Protein AF-A0A0Q7VVS1-F1 (afdb_monomer_lite)

Sequence (83 aa):
MPVAWWTWLARTLPEDTDAGGGLMVAVIQLAITLGAAGGGLLFDAGGYRATFAASAILLAAATIAGAFSAPRSPPTPRGAHAT

Secondary structure (DSSP, 8-state):
-THHHHHHHHHHSSS-HHHHHHHHHHHHHHHHHHHHHHHHHHHHTTTHHHHHHHHHHHHHHHHHHHHHH---PPPP-------

Foldseek 3Di:
DVVVVVVVLCVVCVPCVVVSVVVVVVVVVVVVVCCCVVLVVLCVPDPPVSVVVVVVVVVVVVVVVCVVVDDDPDDDDPDDPDD

pLDDT: mean 73.28, std 9.35, range [41.12, 92.06]

Radius of gyration: 20.74 Å; chains: 1; bounding box: 38×52×57 Å

Structure (mmCIF, N/CA/C/O backbone):
data_AF-A0A0Q7VVS1-F1
#
_entry.id   AF-A0A0Q7VVS1-F1
#
loop_
_atom_site.group_PDB
_atom_site.id
_atom_site.type_symbol
_atom_site.label_atom_id
_atom_site.label_alt_id
_atom_site.label_comp_id
_atom_site.label_asym_id
_atom_site.label_entity_id
_atom_site.label_seq_id
_atom_site.pdbx_PDB_ins_code
_atom_site.Cartn_x
_atom_site.Cartn_y
_atom_site.Cartn_z
_atom_site.occupancy
_atom_site.B_iso_or_equiv
_atom_site.auth_seq_id
_atom_site.auth_comp_id
_atom_site.auth_asym_id
_atom_site.auth_atom_id
_atom_site.pdbx_PDB_model_num
ATOM 1 N N . MET A 1 1 ? -0.854 2.506 16.835 1.00 41.12 1 MET A N 1
ATOM 2 C CA . MET A 1 1 ? -1.792 1.636 17.577 1.00 41.12 1 MET A CA 1
ATOM 3 C C . MET A 1 1 ? -2.587 0.807 16.568 1.00 41.12 1 MET A C 1
ATOM 5 O O . MET A 1 1 ? -3.430 1.384 15.896 1.00 41.12 1 MET A O 1
ATOM 9 N N . PRO A 1 2 ? -2.310 -0.500 16.403 1.00 59.53 2 PRO A N 1
ATOM 10 C CA . PRO A 1 2 ? -2.929 -1.365 15.379 1.00 59.53 2 PRO A CA 1
ATOM 11 C C . PRO A 1 2 ? -4.435 -1.618 15.585 1.00 59.53 2 PRO A C 1
ATOM 13 O O . PRO A 1 2 ? -5.088 -2.230 14.748 1.00 59.53 2 PRO A O 1
ATOM 16 N N . VAL A 1 3 ? -4.997 -1.130 16.692 1.00 70.94 3 VAL A N 1
ATOM 17 C CA . VAL A 1 3 ? -6.382 -1.384 17.095 1.00 70.94 3 VAL A CA 1
ATOM 18 C C . VAL A 1 3 ? -7.399 -0.743 16.160 1.00 70.94 3 VAL A C 1
ATOM 20 O O . VAL A 1 3 ? -8.469 -1.293 16.007 1.00 70.94 3 VAL A O 1
ATOM 23 N N . ALA A 1 4 ? -7.087 0.376 15.496 1.00 77.75 4 ALA A N 1
ATOM 24 C CA . ALA A 1 4 ? -8.082 1.118 1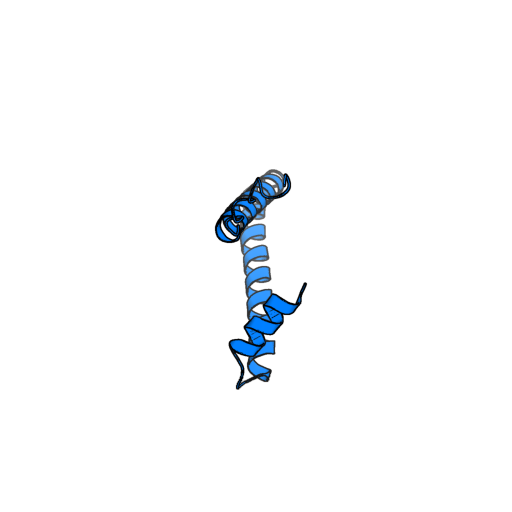4.713 1.00 77.75 4 ALA A CA 1
ATOM 25 C C . ALA A 1 4 ? -8.734 0.267 13.609 1.00 77.75 4 ALA A C 1
ATOM 27 O O . ALA A 1 4 ? -9.949 0.315 13.434 1.00 77.75 4 ALA A O 1
ATOM 28 N N . TRP A 1 5 ? -7.936 -0.552 12.919 1.00 75.62 5 TRP A N 1
ATOM 29 C CA . TRP A 1 5 ? -8.420 -1.473 11.891 1.00 75.62 5 TRP A CA 1
ATOM 30 C C . TRP A 1 5 ? -9.291 -2.583 12.488 1.00 75.62 5 TRP A C 1
ATOM 32 O O . TRP A 1 5 ? -10.414 -2.795 12.042 1.00 75.62 5 TRP A O 1
ATOM 42 N N . TRP A 1 6 ? -8.821 -3.227 13.557 1.00 71.38 6 TRP A N 1
ATOM 43 C CA . TRP A 1 6 ? -9.560 -4.284 14.251 1.00 71.38 6 TRP A CA 1
ATOM 44 C C . TRP A 1 6 ? -10.853 -3.781 14.906 1.00 71.38 6 TRP A C 1
ATOM 46 O O . TRP A 1 6 ? -11.878 -4.452 14.843 1.00 71.38 6 TRP A O 1
ATOM 56 N N . THR A 1 7 ? -10.841 -2.574 15.470 1.00 78.88 7 THR A N 1
ATOM 57 C CA . THR A 1 7 ? -12.012 -1.919 16.063 1.00 78.88 7 THR A CA 1
ATOM 58 C C . THR A 1 7 ? -13.037 -1.529 15.001 1.00 78.88 7 THR A C 1
ATOM 60 O O . THR A 1 7 ? -14.236 -1.599 15.263 1.00 78.88 7 THR A O 1
ATOM 63 N N . TRP A 1 8 ? -12.595 -1.116 13.809 1.00 81.00 8 TRP A N 1
ATOM 64 C CA . TRP A 1 8 ? -13.494 -0.880 12.680 1.00 81.00 8 TRP A CA 1
ATOM 65 C C . TRP A 1 8 ? -14.137 -2.190 12.219 1.00 81.00 8 TRP A C 1
ATOM 67 O O . TRP A 1 8 ? -15.358 -2.280 12.166 1.00 81.00 8 TRP A O 1
ATOM 77 N N . LEU A 1 9 ? -13.334 -3.232 12.007 1.00 75.19 9 LEU A N 1
ATOM 78 C CA . LEU A 1 9 ? -13.796 -4.530 11.514 1.00 75.19 9 LEU A CA 1
ATOM 79 C C . LEU A 1 9 ? -14.809 -5.182 12.476 1.00 75.19 9 LEU A C 1
ATOM 81 O O . LEU A 1 9 ? -15.867 -5.628 12.041 1.00 75.19 9 LEU A O 1
ATOM 85 N N . ALA A 1 10 ? -14.552 -5.112 13.787 1.00 74.00 10 ALA A N 1
ATOM 86 C CA . ALA A 1 10 ? -15.475 -5.575 14.828 1.00 74.00 10 ALA A CA 1
ATOM 87 C C . ALA A 1 10 ? -16.791 -4.771 14.901 1.00 74.00 10 ALA A C 1
ATOM 89 O O . ALA A 1 10 ? -17.804 -5.290 15.358 1.00 74.00 10 ALA A O 1
ATOM 90 N N . ARG A 1 11 ? -16.795 -3.503 14.464 1.00 75.00 11 ARG A N 1
ATOM 91 C CA . ARG A 1 11 ? -18.014 -2.677 14.371 1.00 75.00 11 ARG A CA 1
ATOM 92 C C . ARG A 1 11 ? -18.782 -2.890 13.072 1.00 75.00 11 ARG A C 1
ATOM 94 O O . ARG A 1 11 ? -19.990 -2.687 13.065 1.00 75.00 11 ARG A O 1
ATOM 101 N N . THR A 1 12 ? -18.096 -3.221 11.981 1.00 75.38 12 THR A N 1
ATOM 102 C CA . THR A 1 12 ? -18.703 -3.388 10.653 1.00 75.38 12 THR A CA 1
ATOM 103 C C . THR A 1 12 ? -19.303 -4.780 10.466 1.00 75.38 12 THR A C 1
ATOM 105 O O . THR A 1 12 ? -20.303 -4.904 9.766 1.00 75.38 12 THR A O 1
ATOM 108 N N . LEU A 1 13 ? -18.746 -5.807 11.117 1.00 69.62 13 LEU A N 1
ATOM 109 C CA . LEU A 1 13 ? -19.311 -7.160 11.161 1.00 69.62 13 LEU A CA 1
ATOM 110 C C . LEU A 1 13 ? -19.500 -7.637 12.618 1.00 69.62 13 LEU A C 1
ATOM 112 O O . LEU A 1 13 ? -18.816 -8.561 13.057 1.00 69.62 13 LEU A O 1
ATOM 116 N N . PRO A 1 14 ? -20.407 -7.012 13.392 1.00 64.00 14 PRO A N 1
ATOM 117 C CA . PRO A 1 14 ? -20.628 -7.368 14.795 1.00 64.00 14 PRO A CA 1
ATOM 118 C C . PRO A 1 14 ? -21.362 -8.708 14.969 1.00 64.00 14 PRO A C 1
ATOM 120 O O . PRO A 1 14 ? -21.259 -9.328 16.022 1.00 64.00 14 PRO A O 1
ATOM 123 N N . GLU A 1 15 ? -22.095 -9.150 13.945 1.00 66.88 15 GLU A N 1
ATOM 124 C CA . GLU A 1 15 ? -22.981 -10.321 13.997 1.00 66.88 15 GLU A CA 1
ATOM 125 C C . GLU A 1 15 ? -22.381 -11.561 13.312 1.00 66.88 15 GLU A C 1
ATOM 127 O O . GLU A 1 15 ? -22.822 -12.673 13.585 1.00 66.88 15 GLU A O 1
ATOM 132 N N . ASP A 1 16 ? -21.349 -11.391 12.473 1.00 67.12 16 ASP A N 1
ATOM 133 C CA . ASP A 1 16 ? -20.797 -12.458 11.629 1.00 67.12 16 ASP A CA 1
ATOM 134 C C . ASP A 1 16 ? -19.258 -12.427 11.637 1.00 67.12 16 ASP A C 1
ATOM 136 O O . ASP A 1 16 ? -18.580 -11.917 10.739 1.00 67.12 16 ASP A O 1
ATOM 140 N N . THR A 1 17 ? -18.691 -12.910 12.744 1.00 63.84 17 THR A N 1
ATOM 141 C CA . THR A 1 17 ? -17.245 -12.828 13.020 1.00 63.84 17 THR A CA 1
ATOM 142 C C . THR A 1 17 ? -16.417 -13.688 12.051 1.00 63.84 17 THR A C 1
ATOM 144 O O . THR A 1 17 ? -15.297 -13.303 11.703 1.00 63.84 17 THR A O 1
ATOM 147 N N . ASP A 1 18 ? -16.976 -14.790 11.535 1.00 68.00 18 ASP A N 1
ATOM 148 C CA . ASP A 1 18 ? -16.312 -15.665 10.555 1.00 68.00 18 ASP A CA 1
ATOM 149 C C . ASP A 1 18 ? -16.169 -14.993 9.177 1.00 68.00 18 ASP A C 1
ATOM 151 O O . AS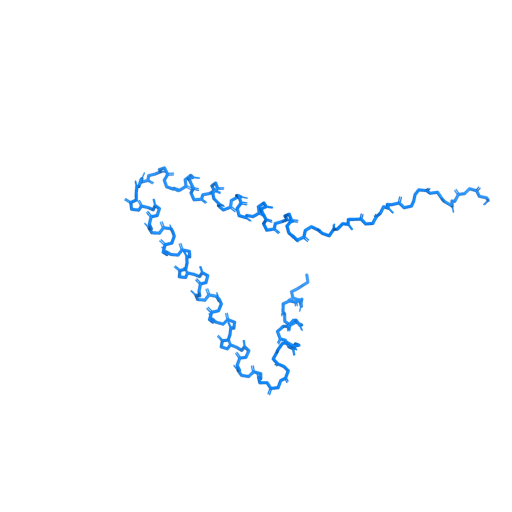P A 1 18 ? -15.129 -15.113 8.516 1.00 68.00 18 ASP A O 1
ATOM 155 N N . ALA A 1 19 ? -17.156 -14.188 8.767 1.00 74.62 19 ALA A N 1
ATOM 156 C CA . ALA A 1 19 ? -17.087 -13.398 7.538 1.00 74.62 19 ALA A CA 1
ATOM 157 C C . ALA A 1 19 ? -16.009 -12.293 7.602 1.00 74.62 19 ALA A C 1
ATOM 159 O O . ALA A 1 19 ? -15.427 -11.925 6.575 1.00 74.62 19 ALA A O 1
ATOM 160 N N . GLY A 1 20 ? -15.673 -11.803 8.802 1.00 75.25 20 GLY A N 1
ATOM 161 C CA . GLY A 1 20 ? -14.631 -10.792 9.011 1.00 75.25 20 GLY A CA 1
ATOM 162 C C . GLY A 1 20 ? -13.225 -11.278 8.639 1.00 75.25 20 GLY A C 1
ATOM 163 O O . GLY A 1 20 ? -12.448 -10.534 8.031 1.00 75.25 20 GLY A O 1
ATOM 164 N N . GLY A 1 21 ? -12.915 -12.547 8.929 1.00 81.19 21 GLY A N 1
ATOM 165 C CA . GLY A 1 21 ? -11.657 -13.178 8.521 1.00 81.19 21 GLY A CA 1
ATOM 166 C C . GLY A 1 21 ? -11.546 -13.316 6.999 1.00 81.19 21 GLY A C 1
ATOM 167 O O . GLY A 1 21 ? -10.519 -12.959 6.415 1.00 81.19 21 GLY A O 1
ATOM 168 N N . GLY A 1 22 ? -12.630 -13.750 6.346 1.00 83.75 22 GLY A N 1
ATOM 169 C CA . GLY A 1 22 ? -12.708 -13.873 4.887 1.00 83.75 22 GLY A CA 1
ATOM 170 C C . GLY A 1 22 ? -12.569 -12.533 4.160 1.00 83.75 22 GLY A C 1
ATOM 171 O O . GLY A 1 22 ? -11.831 -12.437 3.177 1.00 83.75 22 GLY A O 1
ATOM 172 N N . LEU A 1 23 ? -13.197 -11.474 4.678 1.00 84.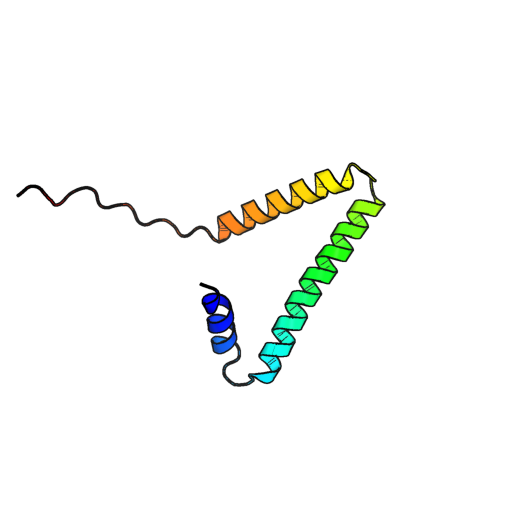12 23 LEU A N 1
ATOM 173 C CA . LEU A 1 23 ? -13.083 -10.119 4.133 1.00 84.12 23 LEU A CA 1
ATOM 174 C C . LEU A 1 23 ? -11.645 -9.589 4.207 1.00 84.12 23 LEU A C 1
ATOM 176 O O . LEU A 1 23 ? -11.159 -8.984 3.249 1.00 84.12 23 LEU A O 1
ATOM 180 N N . MET A 1 24 ? -10.946 -9.835 5.318 1.00 82.88 24 MET A N 1
ATOM 181 C CA . MET A 1 24 ? -9.563 -9.386 5.477 1.00 82.88 24 MET A CA 1
ATOM 182 C C . MET A 1 24 ? -8.643 -10.061 4.459 1.00 82.88 24 MET A C 1
ATOM 184 O O . MET A 1 24 ? -7.858 -9.387 3.788 1.00 82.88 24 MET A O 1
ATOM 188 N N . VAL A 1 25 ? -8.793 -11.376 4.287 1.00 89.88 25 VAL A N 1
ATOM 189 C CA . VAL A 1 25 ? -8.049 -12.129 3.273 1.00 89.88 25 VAL A CA 1
ATOM 190 C C . VAL A 1 25 ? -8.392 -11.629 1.870 1.00 89.88 25 VAL A C 1
ATOM 192 O O . VAL A 1 25 ? -7.479 -11.389 1.084 1.00 89.88 25 VAL A O 1
ATOM 195 N N . ALA A 1 26 ? -9.669 -11.397 1.557 1.00 90.75 26 ALA A N 1
ATOM 196 C CA . ALA A 1 26 ? -10.094 -10.901 0.249 1.00 90.75 26 ALA A CA 1
ATOM 197 C C . ALA A 1 26 ? -9.491 -9.527 -0.087 1.00 90.75 26 ALA A C 1
ATOM 199 O O . ALA A 1 26 ? -8.998 -9.333 -1.197 1.00 90.75 26 ALA A O 1
ATOM 200 N N . VAL A 1 27 ? -9.467 -8.593 0.868 1.00 87.25 27 VAL A N 1
ATOM 201 C CA . VAL A 1 27 ? -8.862 -7.262 0.685 1.00 87.25 27 VAL A CA 1
ATOM 202 C C . VAL A 1 27 ? -7.351 -7.357 0.476 1.00 87.25 27 VAL A C 1
ATOM 204 O O . VAL A 1 27 ? -6.814 -6.707 -0.422 1.00 87.25 27 VAL A O 1
ATOM 207 N N . ILE A 1 28 ? -6.663 -8.188 1.263 1.00 88.69 28 ILE A N 1
ATOM 208 C CA . ILE A 1 28 ? -5.219 -8.406 1.111 1.00 88.69 28 ILE A CA 1
ATOM 209 C C . ILE A 1 28 ? -4.924 -9.022 -0.260 1.00 88.69 28 ILE A C 1
ATOM 211 O O . ILE A 1 28 ? -4.064 -8.531 -0.990 1.00 88.69 28 ILE A O 1
ATOM 215 N N . GLN A 1 29 ? -5.674 -10.052 -0.645 1.00 92.06 29 GLN A N 1
ATOM 216 C CA . GLN A 1 29 ? -5.517 -10.723 -1.933 1.00 92.06 29 GLN A CA 1
ATOM 217 C C . GLN A 1 29 ? -5.823 -9.794 -3.105 1.00 92.06 29 GLN A C 1
ATOM 219 O O . GLN A 1 29 ? -5.102 -9.817 -4.102 1.00 92.06 29 GLN A O 1
ATOM 224 N N . LEU A 1 30 ? -6.837 -8.939 -2.986 1.00 87.31 30 LEU A N 1
ATOM 225 C CA . LEU A 1 30 ? -7.139 -7.917 -3.981 1.00 87.31 30 LEU A CA 1
ATOM 226 C C . LEU A 1 30 ? -5.969 -6.938 -4.129 1.00 87.31 30 LEU A C 1
ATOM 228 O O . LEU A 1 30 ? -5.555 -6.657 -5.251 1.00 87.31 30 LEU A O 1
ATOM 232 N N . ALA A 1 31 ? -5.398 -6.470 -3.017 1.00 85.69 31 ALA A N 1
ATOM 233 C CA . ALA A 1 31 ? -4.254 -5.563 -3.027 1.00 85.69 31 ALA A CA 1
ATOM 234 C C . ALA A 1 31 ? -3.003 -6.206 -3.652 1.00 85.69 31 ALA A C 1
ATOM 236 O O . ALA A 1 31 ? -2.336 -5.576 -4.473 1.00 85.69 31 ALA A O 1
ATOM 237 N N . ILE A 1 32 ? -2.714 -7.471 -3.327 1.00 85.44 32 ILE A N 1
ATOM 238 C CA . ILE A 1 32 ? -1.597 -8.228 -3.917 1.00 85.44 32 ILE A CA 1
ATOM 239 C C . ILE A 1 32 ? -1.823 -8.435 -5.415 1.00 85.44 32 ILE A C 1
ATOM 241 O O . ILE A 1 32 ? -0.915 -8.203 -6.208 1.00 85.44 32 ILE A O 1
ATOM 245 N N . THR A 1 33 ? -3.034 -8.828 -5.814 1.00 85.06 33 THR A N 1
ATOM 246 C CA . THR A 1 33 ? -3.383 -9.074 -7.222 1.00 85.06 33 THR A CA 1
ATOM 247 C C . THR A 1 33 ? -3.291 -7.791 -8.043 1.00 85.06 33 THR A C 1
ATOM 249 O O . THR A 1 33 ? -2.709 -7.801 -9.124 1.00 85.06 33 THR A O 1
ATOM 252 N N . LEU A 1 34 ? -3.788 -6.667 -7.517 1.00 82.19 34 LEU A N 1
ATOM 253 C CA . LEU A 1 34 ? -3.630 -5.349 -8.136 1.00 82.19 34 LEU A CA 1
ATOM 254 C C . LEU A 1 34 ? -2.160 -4.934 -8.229 1.00 82.19 34 LEU A C 1
ATOM 256 O O . LEU A 1 34 ? -1.743 -4.415 -9.262 1.00 82.19 34 LEU A O 1
ATOM 260 N N . GLY A 1 35 ? -1.365 -5.191 -7.188 1.00 79.88 35 GLY A N 1
ATOM 261 C CA . GLY A 1 35 ? 0.074 -4.928 -7.193 1.00 79.88 35 GLY A CA 1
ATOM 262 C C . GLY A 1 35 ? 0.828 -5.773 -8.223 1.00 79.88 35 GLY A C 1
ATOM 263 O O . GLY A 1 35 ? 1.676 -5.249 -8.941 1.00 79.88 35 GLY A O 1
ATOM 264 N N . ALA A 1 36 ? 0.487 -7.056 -8.349 1.00 76.56 36 ALA A N 1
ATOM 265 C CA . ALA A 1 36 ? 1.086 -7.974 -9.313 1.00 76.56 36 ALA A CA 1
ATOM 266 C C . ALA A 1 36 ? 0.667 -7.653 -10.754 1.00 76.56 36 ALA A C 1
ATOM 268 O O . ALA A 1 36 ? 1.518 -7.612 -11.639 1.00 76.56 36 ALA A O 1
ATOM 269 N N . ALA A 1 37 ? -0.616 -7.366 -10.992 1.00 75.25 37 ALA A N 1
ATOM 270 C CA . ALA A 1 37 ? -1.117 -6.960 -12.302 1.00 75.25 37 ALA A CA 1
ATOM 271 C C . ALA A 1 37 ? -0.536 -5.602 -12.725 1.00 75.25 37 ALA A C 1
ATOM 273 O O . ALA A 1 37 ? -0.007 -5.471 -13.826 1.00 75.25 37 ALA A O 1
ATOM 274 N N . GLY A 1 38 ? -0.569 -4.603 -11.838 1.00 72.88 38 GLY A N 1
ATOM 275 C CA . GLY A 1 38 ? -0.015 -3.275 -12.101 1.00 72.88 38 GLY A CA 1
ATOM 276 C C . GLY A 1 38 ? 1.506 -3.288 -12.277 1.00 72.88 38 GLY A C 1
ATOM 277 O O . GLY A 1 38 ? 2.021 -2.674 -13.208 1.00 72.88 38 GLY A O 1
ATOM 278 N N . GLY A 1 39 ? 2.228 -4.025 -11.430 1.00 66.88 39 GLY A N 1
ATOM 279 C CA . GLY A 1 39 ? 3.678 -4.198 -11.534 1.00 66.88 39 GLY A CA 1
ATOM 280 C C . GLY A 1 39 ? 4.098 -5.001 -12.767 1.00 66.88 39 GLY A C 1
ATOM 281 O O . GLY A 1 39 ? 5.072 -4.635 -13.419 1.00 66.88 39 GLY A O 1
ATOM 282 N N . GLY A 1 40 ? 3.339 -6.041 -13.123 1.00 66.56 40 GLY A N 1
ATOM 283 C CA . GLY A 1 40 ? 3.559 -6.863 -14.314 1.00 66.56 40 GLY A CA 1
ATOM 284 C C . GLY A 1 40 ? 3.350 -6.084 -15.610 1.00 66.56 40 GLY A C 1
ATOM 285 O O . GLY A 1 40 ? 4.242 -6.073 -16.451 1.00 66.56 40 GLY A O 1
ATOM 286 N N . LEU A 1 41 ? 2.238 -5.348 -15.734 1.00 64.25 41 LEU A N 1
ATOM 287 C CA . LEU A 1 41 ? 1.974 -4.480 -16.892 1.00 64.25 41 LEU A CA 1
ATOM 288 C C . LEU A 1 41 ? 3.039 -3.386 -17.055 1.00 64.25 41 LEU A C 1
ATOM 290 O O . LEU A 1 41 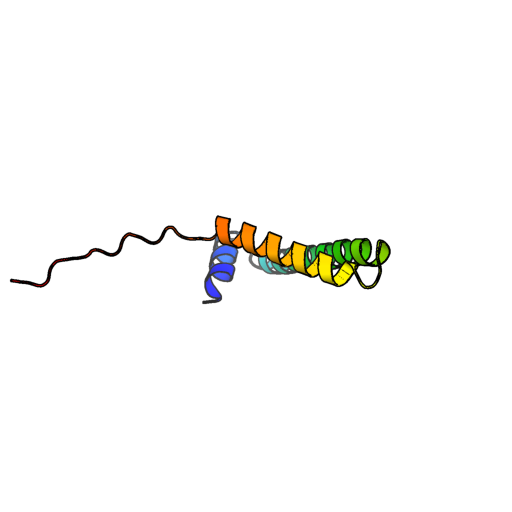? 3.426 -3.045 -18.171 1.00 64.25 41 LEU A O 1
ATOM 294 N N . LEU A 1 42 ? 3.532 -2.839 -15.944 1.00 61.56 42 LEU A N 1
ATOM 295 C CA . LEU A 1 42 ? 4.574 -1.817 -15.966 1.00 61.56 42 LEU A CA 1
ATOM 296 C C . LEU A 1 42 ? 5.944 -2.391 -16.356 1.00 61.56 42 LEU A C 1
ATOM 298 O O . LEU A 1 42 ? 6.709 -1.730 -17.060 1.00 61.56 42 LEU A O 1
ATOM 302 N N . PHE A 1 43 ? 6.249 -3.611 -15.912 1.00 60.31 43 PHE A N 1
ATOM 303 C CA . PHE A 1 43 ? 7.477 -4.327 -16.254 1.00 60.31 43 PHE A CA 1
ATOM 304 C C . PHE A 1 43 ? 7.519 -4.712 -17.739 1.00 60.31 43 PHE A C 1
ATOM 306 O O . PHE A 1 43 ? 8.543 -4.500 -18.393 1.00 60.31 43 PHE A O 1
ATOM 313 N N . ASP A 1 44 ? 6.392 -5.190 -18.275 1.00 64.38 44 ASP A N 1
ATOM 314 C CA . ASP A 1 44 ? 6.245 -5.620 -19.672 1.00 64.38 44 ASP A CA 1
ATOM 315 C C . ASP A 1 44 ? 6.425 -4.454 -20.667 1.00 64.38 44 ASP A C 1
ATOM 317 O O . ASP A 1 44 ? 6.915 -4.631 -21.780 1.00 64.38 44 ASP A O 1
ATOM 321 N N . ALA A 1 45 ? 6.114 -3.222 -20.243 1.00 63.38 45 ALA A N 1
ATOM 322 C CA . ALA A 1 45 ? 6.167 -2.039 -21.100 1.00 63.38 45 ALA A CA 1
ATOM 323 C C . ALA A 1 45 ? 7.553 -1.367 -21.239 1.00 63.38 45 ALA A C 1
ATOM 325 O O . ALA A 1 45 ? 7.709 -0.531 -22.132 1.00 63.38 45 ALA A O 1
ATOM 326 N N . GLY A 1 46 ? 8.559 -1.633 -20.383 1.00 60.72 46 GLY A N 1
ATOM 327 C CA . GLY A 1 46 ? 9.729 -0.729 -20.366 1.00 60.72 46 GLY A CA 1
ATOM 328 C C . GLY A 1 46 ? 11.035 -1.119 -19.665 1.00 60.72 46 GLY A C 1
ATOM 329 O O . GLY A 1 46 ? 11.914 -0.255 -19.562 1.00 60.72 46 GLY A O 1
ATOM 330 N N . GLY A 1 47 ? 11.220 -2.353 -19.185 1.00 65.88 47 GLY A N 1
ATOM 331 C CA . GLY A 1 47 ? 12.500 -2.775 -18.583 1.00 65.88 47 GLY A CA 1
ATOM 332 C C . GLY A 1 47 ? 12.929 -1.907 -17.381 1.00 65.88 47 GLY A C 1
ATOM 333 O O . GLY A 1 47 ? 12.096 -1.501 -16.583 1.00 65.88 47 GLY A O 1
ATOM 334 N N . TYR A 1 48 ? 14.216 -1.565 -17.227 1.00 59.09 48 TYR A N 1
ATOM 335 C CA . TYR A 1 48 ? 14.764 -0.852 -16.045 1.00 59.09 48 TYR A CA 1
ATOM 336 C C . TYR A 1 48 ? 14.136 0.525 -15.729 1.00 59.09 48 TYR A C 1
ATOM 338 O O . TYR A 1 48 ? 14.280 1.030 -14.616 1.00 59.09 48 TYR A O 1
ATOM 346 N N . ARG A 1 49 ? 13.424 1.153 -16.676 1.00 64.56 49 ARG A N 1
ATOM 347 C CA . ARG A 1 49 ? 12.665 2.398 -16.433 1.00 64.56 49 ARG A CA 1
ATOM 348 C C . ARG A 1 49 ? 11.350 2.146 -15.682 1.00 64.56 49 ARG A C 1
ATOM 350 O O . ARG A 1 49 ? 10.837 3.063 -15.040 1.00 64.56 49 ARG A O 1
ATOM 357 N N . ALA A 1 50 ? 10.840 0.916 -15.719 1.00 63.69 50 ALA A N 1
ATOM 358 C CA . ALA A 1 50 ? 9.610 0.497 -15.056 1.00 63.69 50 ALA A CA 1
ATOM 359 C C . ALA A 1 50 ? 9.701 0.624 -13.530 1.00 63.69 50 ALA A C 1
ATOM 361 O O . ALA A 1 50 ? 8.780 1.132 -12.900 1.00 63.69 50 ALA A O 1
ATOM 362 N N . THR A 1 51 ? 10.831 0.251 -12.924 1.00 68.25 51 THR A N 1
ATOM 363 C CA . THR A 1 51 ? 11.056 0.350 -11.469 1.00 68.25 51 THR A CA 1
ATOM 364 C C . THR A 1 51 ? 11.057 1.796 -10.974 1.00 68.25 51 THR A C 1
ATOM 366 O O . THR A 1 51 ? 10.535 2.091 -9.896 1.00 68.25 51 THR A O 1
ATOM 369 N N . PHE A 1 52 ? 11.596 2.719 -11.774 1.00 70.44 52 PHE A N 1
ATOM 370 C CA . PHE A 1 52 ? 11.587 4.146 -11.449 1.00 70.44 52 PHE A CA 1
ATOM 371 C C . PHE A 1 52 ? 10.169 4.730 -11.536 1.00 70.44 52 PHE A C 1
ATOM 373 O O . PHE A 1 52 ? 9.729 5.433 -10.625 1.00 70.44 52 PHE A O 1
ATOM 380 N N . ALA A 1 53 ? 9.418 4.376 -12.584 1.00 69.69 53 ALA A N 1
ATOM 381 C CA . ALA A 1 53 ? 8.018 4.771 -12.731 1.00 69.69 53 ALA A CA 1
ATOM 382 C C . ALA A 1 53 ? 7.121 4.173 -11.629 1.00 69.69 53 ALA A C 1
ATOM 384 O O . ALA A 1 53 ? 6.276 4.878 -11.083 1.00 69.69 53 ALA A O 1
ATOM 385 N N . ALA A 1 54 ? 7.352 2.914 -11.238 1.00 71.31 54 ALA A N 1
ATOM 386 C CA . ALA A 1 54 ? 6.627 2.245 -10.155 1.00 71.31 54 ALA A CA 1
ATOM 387 C C . ALA A 1 54 ? 6.799 2.996 -8.833 1.00 71.31 54 ALA A C 1
ATOM 389 O O . ALA A 1 54 ? 5.829 3.267 -8.128 1.00 71.31 54 ALA A O 1
ATOM 390 N N . SER A 1 55 ? 8.043 3.378 -8.535 1.00 74.62 55 SER A N 1
ATOM 391 C CA . SER A 1 55 ? 8.393 4.133 -7.332 1.00 74.62 55 SER A CA 1
ATOM 392 C C . SER A 1 55 ? 7.741 5.520 -7.330 1.00 74.62 55 SER A C 1
ATOM 394 O O . SER A 1 55 ? 7.200 5.943 -6.309 1.00 74.62 55 SER A O 1
ATOM 396 N N . ALA A 1 56 ? 7.722 6.209 -8.477 1.00 74.31 56 ALA A N 1
ATOM 397 C CA . ALA A 1 56 ? 7.057 7.505 -8.627 1.00 74.31 56 ALA A CA 1
ATOM 398 C C . ALA A 1 56 ? 5.531 7.414 -8.427 1.00 74.31 56 ALA A C 1
ATOM 400 O O . ALA A 1 56 ? 4.951 8.256 -7.741 1.00 74.31 56 ALA A O 1
ATOM 401 N N . ILE A 1 57 ? 4.885 6.376 -8.968 1.00 75.62 57 ILE A N 1
ATOM 402 C CA . ILE A 1 57 ? 3.445 6.131 -8.786 1.00 75.62 57 ILE A CA 1
ATOM 403 C C . ILE A 1 57 ? 3.131 5.806 -7.322 1.00 75.62 57 ILE A C 1
ATOM 405 O O . ILE A 1 57 ? 2.182 6.358 -6.769 1.00 75.62 57 ILE A O 1
ATOM 409 N N . LEU A 1 58 ? 3.941 4.964 -6.673 1.00 81.44 58 LEU A N 1
ATOM 410 C CA . LEU A 1 58 ? 3.813 4.648 -5.247 1.00 81.44 58 LEU A CA 1
ATOM 411 C C . LEU A 1 58 ? 3.889 5.906 -4.376 1.00 81.44 58 LEU A C 1
ATOM 413 O O . LEU A 1 58 ? 3.049 6.099 -3.498 1.00 81.44 58 LEU A O 1
ATOM 417 N N . LEU A 1 59 ? 4.855 6.785 -4.648 1.00 82.00 59 LEU A N 1
ATOM 418 C CA . LEU A 1 59 ? 4.994 8.062 -3.945 1.00 82.00 59 LEU A CA 1
ATOM 419 C C . LEU A 1 59 ? 3.803 8.995 -4.202 1.00 82.00 59 LEU A C 1
ATOM 421 O O . LEU A 1 59 ? 3.303 9.623 -3.266 1.00 82.00 59 LEU A O 1
ATOM 425 N N . ALA A 1 60 ? 3.307 9.061 -5.439 1.00 76.19 60 ALA A N 1
ATOM 426 C CA . ALA A 1 60 ? 2.127 9.855 -5.773 1.00 76.19 60 ALA A CA 1
ATOM 427 C C . ALA A 1 60 ? 0.875 9.330 -5.047 1.00 76.19 60 ALA A C 1
ATOM 429 O O . ALA A 1 60 ? 0.152 10.107 -4.422 1.00 76.19 60 ALA A O 1
ATOM 430 N N . ALA A 1 61 ? 0.662 8.013 -5.045 1.00 80.88 61 ALA A N 1
ATOM 431 C CA . ALA A 1 61 ? -0.438 7.369 -4.336 1.00 80.88 61 ALA A CA 1
ATOM 432 C C . ALA A 1 61 ? -0.357 7.603 -2.818 1.00 80.88 61 ALA A C 1
ATOM 434 O O . ALA A 1 61 ? -1.360 7.959 -2.199 1.00 80.88 61 ALA A O 1
ATOM 435 N N . ALA A 1 62 ? 0.836 7.484 -2.227 1.00 82.00 62 ALA A N 1
ATOM 436 C CA . ALA A 1 62 ? 1.065 7.775 -0.813 1.00 82.00 62 ALA A CA 1
ATOM 437 C C . ALA A 1 62 ? 0.769 9.244 -0.468 1.00 82.00 62 ALA A C 1
ATOM 439 O O . ALA A 1 62 ? 0.156 9.525 0.560 1.00 82.00 62 ALA A O 1
ATOM 440 N N . THR A 1 63 ? 1.146 10.177 -1.345 1.00 83.62 63 THR A N 1
ATOM 441 C CA . THR A 1 63 ? 0.862 11.611 -1.171 1.00 83.62 63 THR A CA 1
ATOM 442 C C . THR A 1 63 ? -0.640 11.887 -1.184 1.00 83.62 63 THR A C 1
ATOM 444 O O . THR A 1 63 ? -1.154 12.575 -0.303 1.00 83.62 63 THR A O 1
ATOM 447 N N . ILE A 1 64 ? -1.357 11.310 -2.150 1.00 83.75 64 ILE A N 1
ATOM 448 C CA . ILE A 1 64 ? -2.811 11.445 -2.278 1.00 83.75 64 ILE A CA 1
ATOM 449 C C . ILE A 1 64 ? -3.510 10.856 -1.045 1.00 83.75 64 ILE A C 1
ATOM 451 O O . ILE A 1 64 ? -4.335 11.522 -0.421 1.00 83.75 64 ILE A O 1
ATOM 455 N N . ALA A 1 65 ? -3.136 9.640 -0.642 1.00 82.31 65 ALA A N 1
ATOM 456 C CA . ALA A 1 65 ? -3.684 8.987 0.544 1.00 82.31 65 ALA A CA 1
ATOM 457 C C . ALA A 1 65 ? -3.406 9.791 1.828 1.00 82.31 65 ALA A C 1
ATOM 459 O O . ALA A 1 65 ? -4.302 9.970 2.653 1.00 82.31 65 ALA A O 1
ATOM 460 N N . GLY A 1 66 ? -2.196 10.334 1.977 1.00 84.12 66 GLY A N 1
ATOM 461 C CA . GLY A 1 66 ? -1.829 11.207 3.091 1.00 84.12 66 GLY A CA 1
ATOM 462 C C . GLY A 1 66 ? -2.647 12.499 3.130 1.00 84.12 66 GLY A C 1
ATOM 463 O O . GLY A 1 66 ? -3.094 12.898 4.202 1.00 84.12 66 GLY A O 1
ATOM 4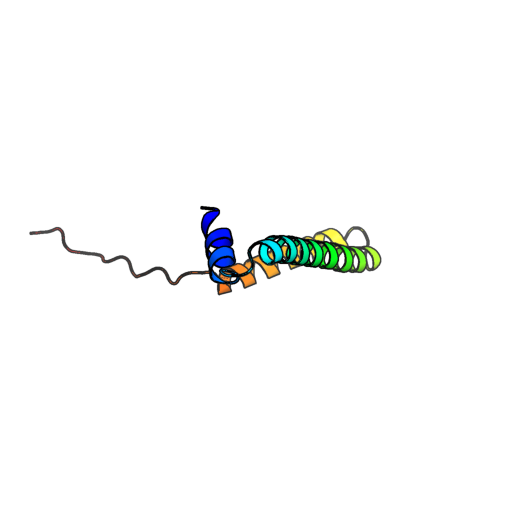64 N N . ALA A 1 67 ? -2.915 13.115 1.976 1.00 81.75 67 ALA A N 1
ATOM 465 C CA . ALA A 1 67 ? -3.760 14.306 1.885 1.00 81.75 67 ALA A CA 1
ATOM 466 C C . ALA A 1 67 ? -5.210 14.028 2.3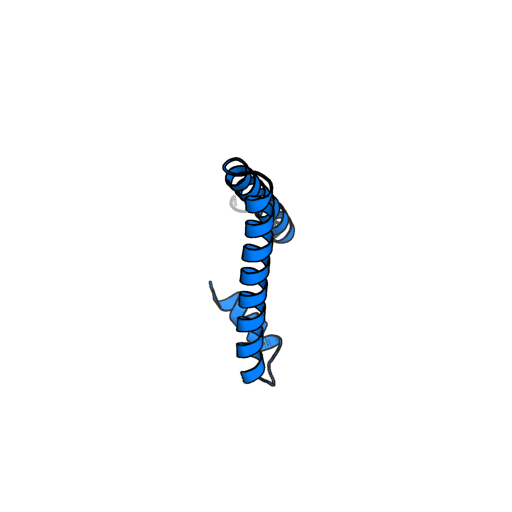18 1.00 81.75 67 ALA A C 1
ATOM 468 O O . ALA A 1 67 ? -5.805 14.848 3.016 1.00 81.75 67 ALA A O 1
ATOM 469 N N . PHE A 1 68 ? -5.760 12.861 1.967 1.00 76.94 68 PHE A N 1
ATOM 470 C CA . PHE A 1 68 ? -7.083 12.439 2.439 1.00 76.94 68 PHE A CA 1
ATOM 471 C C . PHE A 1 68 ? -7.101 12.059 3.923 1.00 76.94 68 PHE A C 1
ATOM 473 O O . PHE A 1 68 ? -8.139 12.179 4.572 1.00 76.94 68 PHE A O 1
ATOM 480 N N . SER A 1 69 ? -5.968 11.611 4.465 1.00 75.88 69 SER A N 1
ATOM 481 C CA . SER A 1 69 ? -5.871 11.153 5.849 1.00 75.88 69 SER A CA 1
ATOM 482 C C . SER A 1 69 ? -5.437 12.238 6.837 1.00 75.88 69 SER A C 1
ATOM 484 O O . SER A 1 69 ? -5.539 11.996 8.040 1.00 75.88 69 SER A O 1
ATOM 486 N N . ALA A 1 70 ? -4.941 13.391 6.373 1.00 66.06 70 ALA A N 1
ATOM 487 C CA . ALA A 1 70 ? -4.412 14.454 7.223 1.00 66.06 70 ALA A CA 1
ATOM 488 C C . ALA A 1 70 ? -5.517 15.034 8.128 1.00 66.06 70 ALA A C 1
ATOM 490 O O . ALA A 1 70 ? -6.407 15.744 7.646 1.00 66.06 70 ALA A O 1
ATOM 491 N N . PRO A 1 71 ? -5.475 14.789 9.452 1.00 63.44 71 PRO A N 1
ATOM 492 C CA . PRO A 1 71 ? -6.366 15.464 10.377 1.00 63.44 71 PRO A CA 1
ATOM 493 C C . PRO A 1 71 ? -5.986 16.943 10.390 1.00 63.44 71 PRO A C 1
ATOM 495 O O . PRO A 1 71 ? -4.807 17.286 10.496 1.00 63.44 71 PRO A O 1
ATOM 498 N N . ARG A 1 72 ? -6.973 17.839 10.297 1.00 61.34 72 ARG A N 1
ATOM 499 C CA . ARG A 1 72 ? -6.728 19.270 10.505 1.00 61.34 72 ARG A CA 1
ATOM 500 C C . ARG A 1 72 ? -6.223 19.448 11.937 1.00 61.34 72 ARG A C 1
ATOM 502 O O . ARG A 1 72 ? -7.000 19.265 12.872 1.00 61.34 72 ARG A O 1
ATOM 509 N N . SER A 1 73 ? -4.941 19.762 12.113 1.00 61.06 73 SER A N 1
ATOM 510 C CA . SER A 1 73 ? -4.391 20.061 13.436 1.00 61.06 73 SER A CA 1
ATOM 511 C C . SER A 1 73 ? -5.181 21.220 14.052 1.00 61.06 73 SER A C 1
ATOM 513 O O . SER A 1 73 ? -5.281 22.276 13.418 1.00 61.06 73 SER A O 1
ATOM 515 N N . PRO A 1 74 ? -5.763 21.056 15.254 1.00 65.31 74 PRO A N 1
ATOM 516 C CA . PRO A 1 74 ? -6.403 22.165 15.938 1.00 65.31 74 PRO A CA 1
ATOM 517 C C . PRO A 1 74 ? -5.352 23.244 16.256 1.00 65.31 74 PRO A C 1
ATOM 519 O O . PRO A 1 74 ? -4.217 22.906 16.606 1.00 65.31 74 PRO A O 1
ATOM 522 N N . PRO A 1 75 ? -5.691 24.537 16.107 1.00 67.50 75 PRO A N 1
ATOM 523 C CA . PRO A 1 75 ? -4.752 25.625 16.341 1.00 67.50 75 PRO A CA 1
ATOM 524 C C . PRO A 1 75 ? -4.249 25.590 17.787 1.00 67.50 75 PRO A C 1
ATOM 526 O O . PRO A 1 75 ? -5.040 25.568 18.727 1.00 67.50 75 PRO A O 1
ATOM 529 N N . THR A 1 76 ? -2.924 25.585 17.957 1.00 74.06 76 THR A N 1
ATOM 530 C CA . THR A 1 76 ? -2.258 25.688 19.259 1.00 74.06 76 THR A CA 1
ATOM 531 C C . THR A 1 76 ? -2.710 26.973 19.964 1.00 74.06 76 THR A C 1
ATOM 533 O O . THR A 1 76 ? -2.409 28.060 19.459 1.00 74.06 76 THR A O 1
ATOM 536 N N . PRO A 1 77 ? -3.393 26.904 21.121 1.00 73.00 77 PRO A N 1
ATOM 537 C CA . PRO A 1 77 ? -3.725 28.095 21.889 1.00 73.00 77 PRO A CA 1
ATOM 538 C C . PRO A 1 77 ? -2.427 28.698 22.435 1.00 73.00 77 PRO A C 1
ATOM 540 O O . PRO A 1 77 ? -1.774 28.114 23.300 1.00 73.00 77 PRO A O 1
ATOM 543 N N . ARG A 1 78 ? -2.011 29.856 21.912 1.00 72.81 78 ARG A N 1
ATOM 544 C CA . ARG A 1 78 ? -0.979 30.677 22.555 1.00 72.81 78 ARG A CA 1
ATOM 545 C C . ARG A 1 78 ? -1.659 31.616 23.547 1.00 72.81 78 ARG A C 1
ATOM 547 O O . ARG A 1 78 ? -2.341 32.542 23.126 1.00 72.81 78 ARG A O 1
ATOM 554 N N . GLY A 1 79 ? -1.399 31.396 24.835 1.00 69.94 79 GLY A N 1
ATOM 555 C CA . GLY A 1 79 ? -1.535 32.409 25.885 1.00 69.94 79 GLY A CA 1
ATOM 556 C C . GLY A 1 79 ? -2.602 32.120 26.938 1.00 69.94 79 GLY A C 1
ATOM 557 O O . GLY A 1 79 ? -3.776 32.348 26.685 1.00 69.94 79 GLY A O 1
ATOM 558 N N . ALA A 1 80 ? -2.169 31.687 28.129 1.00 62.25 80 ALA A N 1
ATOM 559 C CA . ALA A 1 80 ? -2.833 31.959 29.414 1.00 62.25 80 ALA A CA 1
ATOM 560 C C . ALA A 1 80 ? -1.946 31.525 30.606 1.00 62.25 80 ALA A C 1
ATOM 562 O O . ALA A 1 80 ? -2.383 30.787 31.478 1.00 62.25 80 ALA A O 1
ATOM 563 N N . HIS A 1 81 ? -0.681 31.951 30.643 1.00 66.25 81 HIS A N 1
ATOM 564 C CA . HIS A 1 81 ? 0.138 31.883 31.861 1.00 66.25 81 HIS A CA 1
ATOM 565 C C . HIS A 1 81 ? 0.966 33.162 31.976 1.00 66.25 81 HIS A C 1
ATOM 567 O O . HIS A 1 81 ? 2.128 33.195 31.584 1.00 66.25 81 HIS A O 1
ATOM 573 N N . ALA A 1 82 ? 0.326 34.228 32.450 1.00 57.81 82 ALA A N 1
ATOM 574 C CA . ALA A 1 82 ? 0.985 35.392 33.036 1.00 57.81 82 ALA A CA 1
ATOM 575 C C . ALA A 1 82 ? -0.056 36.182 33.848 1.00 57.81 82 ALA A C 1
ATOM 577 O O . ALA A 1 82 ? -0.523 37.237 33.423 1.00 57.81 82 ALA A O 1
ATOM 578 N N . THR A 1 83 ? -0.456 35.617 34.984 1.00 68.75 83 THR A N 1
ATOM 579 C CA . THR A 1 83 ? -1.050 36.335 36.121 1.00 68.75 83 THR A CA 1
ATOM 580 C C . THR A 1 83 ? -0.405 35.802 37.379 1.00 68.75 83 THR A C 1
ATOM 582 O O . THR A 1 83 ? -0.328 34.552 37.460 1.00 68.75 83 THR A O 1
#